Protein AF-A0A1Z9T526-F1 (afdb_monomer_lite)

Sequence (121 aa):
MNKKILTTGWFEKLKDHKIETHIRSVFLQGLLVNKSLYKNKYFKKWQKFFFEWFQKLDKNKISPIDYCLNDLIKYDFDKIVIGINDSNNFKEIMNFNITDKNKMINFNINDTKLTDPRNWK

pLDDT: mean 90.91, std 5.47, range [67.56, 97.5]

Foldseek 3Di:
DDPVCVVVCVQVVCVVVVHAAEDECLCQVVLLQDLVPCVDPLNPVCNVVSVVVVVLCVVLVHHSLLLSVLVVVVDDHNYYDYDDDDPVSVVPNVPHDNDDPVSRDDDDDPDCCRRPCVNRD

Secondary structure (DSSP, 8-state):
---HHHHTSHHHHHHHTT---EEE-TTTTTTTT-TTGGGSGGGGGGHHHHHHHHHHHHHHT--HHHHHHHHHHTS--SEEE---SSHHHHHHHHT--PPPGGG--------HHHH-GGG--

Structure (mmCIF, N/CA/C/O backbone):
data_AF-A0A1Z9T526-F1
#
_entry.id   AF-A0A1Z9T526-F1
#
loop_
_atom_site.group_PDB
_atom_site.id
_atom_site.type_symbol
_atom_site.label_atom_id
_atom_site.label_alt_id
_atom_site.label_comp_id
_atom_site.label_asym_id
_atom_site.label_entity_id
_atom_site.label_seq_id
_atom_site.pdbx_PDB_ins_code
_atom_site.Cartn_x
_atom_site.Cartn_y
_atom_site.Cartn_z
_atom_site.occupancy
_atom_site.B_iso_or_equiv
_atom_site.auth_seq_id
_atom_site.auth_comp_id
_atom_site.auth_asym_id
_atom_site.auth_atom_id
_atom_site.pdbx_PDB_model_num
ATOM 1 N N . MET A 1 1 ? 2.790 0.054 2.506 1.00 67.56 1 MET A N 1
ATOM 2 C CA . MET A 1 1 ? 2.978 -0.993 1.480 1.00 67.56 1 MET A CA 1
ATOM 3 C C . MET A 1 1 ? 4.415 -1.496 1.549 1.00 67.56 1 MET A C 1
ATOM 5 O O . MET A 1 1 ? 5.286 -0.708 1.899 1.00 67.56 1 MET A O 1
ATOM 9 N N . ASN A 1 2 ? 4.677 -2.779 1.283 1.00 74.56 2 ASN A N 1
ATOM 10 C CA . ASN A 1 2 ? 6.046 -3.302 1.288 1.00 74.56 2 ASN A CA 1
ATOM 11 C C . ASN A 1 2 ? 6.798 -2.798 0.045 1.00 74.56 2 ASN A C 1
ATOM 13 O O . ASN A 1 2 ? 6.430 -3.140 -1.073 1.00 74.56 2 ASN A O 1
ATOM 17 N N . LYS A 1 3 ? 7.840 -1.992 0.255 1.00 80.50 3 LYS A N 1
ATOM 18 C CA . LYS A 1 3 ? 8.639 -1.358 -0.806 1.00 80.50 3 LYS A CA 1
ATOM 19 C C . LYS A 1 3 ? 10.078 -1.870 -0.863 1.00 80.50 3 LYS A C 1
ATOM 21 O O . LYS A 1 3 ? 10.931 -1.229 -1.465 1.00 80.50 3 LYS A O 1
ATOM 26 N N . LYS A 1 4 ? 10.366 -3.022 -0.245 1.00 84.56 4 LYS A N 1
ATOM 27 C CA . LYS A 1 4 ? 11.737 -3.548 -0.135 1.00 84.56 4 LYS A CA 1
ATOM 28 C C . LYS A 1 4 ? 12.448 -3.658 -1.486 1.00 84.56 4 LYS A C 1
ATOM 30 O O . LYS A 1 4 ? 13.615 -3.298 -1.573 1.00 84.56 4 LYS A O 1
ATOM 35 N N . ILE A 1 5 ? 11.747 -4.080 -2.542 1.00 89.06 5 ILE A N 1
ATOM 36 C CA . ILE A 1 5 ? 12.339 -4.206 -3.885 1.00 89.06 5 ILE A CA 1
ATOM 37 C C . ILE A 1 5 ? 12.929 -2.880 -4.397 1.00 89.06 5 ILE A C 1
ATOM 39 O O . ILE A 1 5 ? 13.999 -2.887 -5.000 1.00 89.06 5 ILE A O 1
ATOM 43 N N . LEU A 1 6 ? 12.298 -1.752 -4.054 1.00 89.38 6 LEU A N 1
ATOM 44 C CA . LEU A 1 6 ? 12.744 -0.405 -4.414 1.00 89.38 6 LEU A CA 1
ATOM 45 C C . LEU A 1 6 ? 13.959 0.020 -3.582 1.00 89.38 6 LEU A C 1
ATOM 47 O O . LEU A 1 6 ? 14.917 0.564 -4.111 1.00 89.38 6 LEU A O 1
ATOM 51 N N . THR A 1 7 ? 13.961 -0.271 -2.278 1.00 87.69 7 THR A N 1
ATOM 52 C CA . THR A 1 7 ? 15.061 0.134 -1.382 1.00 87.69 7 THR A CA 1
ATOM 53 C C . THR A 1 7 ? 16.315 -0.725 -1.521 1.00 87.69 7 THR A C 1
ATOM 55 O O . THR A 1 7 ? 17.390 -0.308 -1.116 1.00 87.69 7 THR A O 1
ATOM 58 N N . THR A 1 8 ? 16.184 -1.947 -2.040 1.00 91.31 8 THR A N 1
ATOM 59 C CA . THR A 1 8 ? 17.311 -2.889 -2.189 1.00 91.31 8 THR A CA 1
ATOM 60 C C . THR A 1 8 ? 18.123 -2.698 -3.474 1.00 91.31 8 THR A C 1
ATOM 62 O O . THR A 1 8 ? 19.121 -3.387 -3.648 1.00 91.31 8 THR A O 1
ATOM 65 N N . GLY A 1 9 ? 17.686 -1.831 -4.395 1.00 92.38 9 GLY A N 1
ATOM 66 C CA . GLY A 1 9 ? 18.306 -1.660 -5.717 1.00 92.38 9 GLY A CA 1
ATOM 67 C C . GLY A 1 9 ? 17.973 -2.765 -6.730 1.00 92.38 9 GLY A C 1
ATOM 68 O O . GLY A 1 9 ? 18.294 -2.636 -7.908 1.00 92.38 9 GLY A O 1
ATOM 69 N N . TRP A 1 10 ? 17.281 -3.832 -6.314 1.00 94.94 10 TRP A N 1
ATOM 70 C CA . TRP A 1 10 ? 16.841 -4.891 -7.227 1.00 94.94 10 TRP A CA 1
ATOM 71 C C . TRP A 1 10 ? 15.900 -4.384 -8.313 1.00 94.94 10 TRP A C 1
ATOM 73 O O . TRP A 1 10 ? 15.974 -4.875 -9.432 1.00 94.94 10 TRP A O 1
ATOM 83 N N . PHE A 1 11 ? 15.038 -3.416 -7.998 1.00 95.12 11 PHE A N 1
ATOM 84 C CA . PHE A 1 11 ? 14.145 -2.833 -8.994 1.00 95.12 11 PHE A CA 1
ATOM 85 C C . PHE A 1 11 ? 14.918 -2.218 -10.170 1.00 95.12 11 PHE A C 1
ATOM 87 O O . PHE A 1 11 ? 14.692 -2.624 -11.305 1.00 95.12 11 PHE A O 1
ATOM 94 N N . GLU A 1 12 ? 15.893 -1.348 -9.891 1.00 94.94 12 GLU A N 1
ATOM 95 C CA . GLU A 1 12 ? 16.748 -0.736 -10.922 1.00 94.94 12 GLU A CA 1
ATOM 96 C C . GLU A 1 12 ? 17.476 -1.802 -11.743 1.00 94.94 12 GLU A C 1
ATOM 98 O O . GLU A 1 12 ? 17.423 -1.798 -12.967 1.00 94.94 12 GLU A O 1
ATOM 103 N N . LYS A 1 13 ? 18.038 -2.817 -11.075 1.0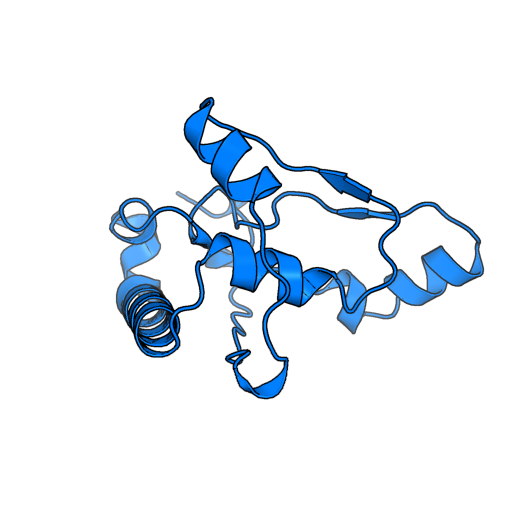0 96.81 13 LYS A N 1
ATOM 104 C CA . LYS A 1 13 ? 18.720 -3.921 -11.759 1.00 96.81 13 LYS A CA 1
ATOM 105 C C . LYS A 1 13 ? 17.805 -4.677 -12.730 1.00 96.81 13 LYS A C 1
ATOM 107 O O . LYS A 1 13 ? 18.269 -5.094 -13.790 1.00 96.81 13 LYS A O 1
ATOM 112 N N . LEU A 1 14 ? 16.533 -4.889 -12.381 1.00 96.44 14 LEU A N 1
ATOM 113 C CA . LEU A 1 14 ? 15.561 -5.524 -13.279 1.00 96.44 14 LEU A CA 1
ATOM 114 C C . LEU A 1 14 ? 15.262 -4.626 -14.487 1.00 96.44 14 LEU A C 1
ATOM 116 O O . LEU A 1 14 ? 15.243 -5.119 -15.616 1.00 96.44 14 LEU A O 1
ATOM 120 N N . LYS A 1 15 ? 15.094 -3.318 -14.265 1.00 95.62 15 LYS A N 1
ATOM 121 C CA . LYS A 1 15 ? 14.848 -2.346 -15.338 1.00 95.62 15 LYS A CA 1
ATOM 122 C C . LYS A 1 15 ? 16.045 -2.214 -16.284 1.00 95.62 15 LYS A C 1
ATOM 124 O O . LYS A 1 15 ? 15.842 -2.240 -17.495 1.00 95.62 15 LYS A O 1
ATOM 129 N N . ASP A 1 16 ? 17.272 -2.216 -15.766 1.00 96.81 16 ASP A N 1
ATOM 130 C CA . ASP A 1 16 ? 18.507 -2.208 -16.568 1.00 96.81 16 ASP A CA 1
ATOM 131 C C . ASP A 1 16 ? 18.601 -3.419 -17.509 1.00 96.81 16 ASP A C 1
ATOM 133 O O . ASP A 1 16 ? 19.093 -3.320 -18.634 1.00 96.81 16 ASP A O 1
ATOM 137 N N . HIS A 1 17 ? 18.075 -4.569 -17.078 1.00 97.50 17 HIS A N 1
ATOM 138 C CA . HIS A 1 17 ? 18.009 -5.790 -17.886 1.00 97.50 17 HIS A CA 1
ATOM 139 C C . HIS A 1 17 ? 16.760 -5.859 -18.777 1.00 97.50 17 HIS A C 1
ATOM 141 O O . HIS A 1 17 ? 16.510 -6.897 -19.389 1.00 97.50 17 HIS A O 1
ATOM 147 N N . LYS A 1 18 ? 15.977 -4.774 -18.864 1.00 96.94 18 LYS A N 1
ATOM 148 C CA . LYS A 1 18 ? 14.719 -4.698 -19.624 1.00 96.94 18 LYS A CA 1
ATOM 149 C C . LYS A 1 18 ? 13.71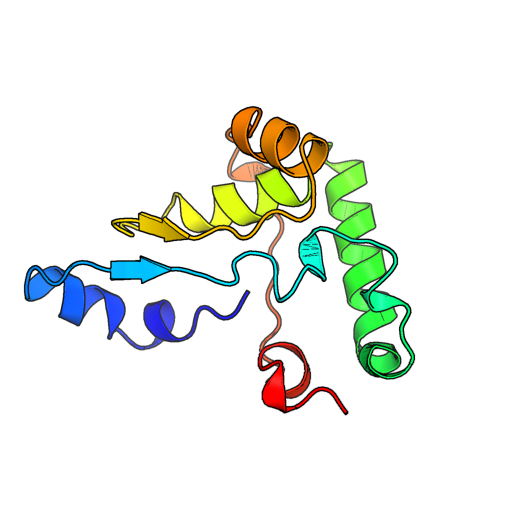5 -5.784 -19.219 1.00 96.94 18 LYS A C 1
ATOM 151 O O . LYS A 1 18 ? 12.963 -6.284 -20.052 1.00 96.94 18 LYS A O 1
ATOM 156 N N . ILE A 1 19 ? 13.722 -6.166 -17.943 1.00 97.50 19 ILE A N 1
ATOM 157 C CA . ILE A 1 19 ? 12.782 -7.141 -17.395 1.00 97.50 19 ILE A CA 1
ATOM 158 C C . ILE A 1 19 ? 11.491 -6.414 -17.023 1.00 97.50 19 ILE A C 1
ATOM 160 O O . ILE A 1 19 ? 11.517 -5.431 -16.283 1.00 97.50 19 ILE A O 1
ATOM 164 N N . GLU A 1 20 ? 10.363 -6.929 -17.511 1.00 97.19 20 GLU A N 1
ATOM 165 C CA . GLU A 1 20 ? 9.036 -6.410 -17.187 1.00 97.19 20 GLU A CA 1
ATOM 166 C C . GLU A 1 20 ? 8.699 -6.652 -15.705 1.00 97.19 20 GLU A C 1
ATOM 168 O O . GLU A 1 20 ? 8.833 -7.756 -15.172 1.00 97.19 20 GLU A O 1
ATOM 173 N N . THR A 1 21 ? 8.245 -5.603 -15.026 1.00 95.06 21 THR A N 1
ATOM 174 C CA . THR A 1 21 ? 7.962 -5.585 -13.593 1.00 95.06 21 THR A CA 1
ATOM 175 C C . THR A 1 21 ? 6.480 -5.371 -13.325 1.00 95.06 21 THR A C 1
ATOM 177 O O . THR A 1 21 ? 5.883 -4.346 -13.655 1.00 95.06 21 THR A O 1
ATOM 180 N N . HIS A 1 22 ? 5.862 -6.364 -12.689 1.00 94.56 22 HIS A N 1
ATOM 181 C CA . HIS A 1 22 ? 4.462 -6.302 -12.278 1.00 94.56 22 HIS A CA 1
ATOM 182 C C . HIS A 1 22 ? 4.378 -6.222 -10.763 1.00 94.56 22 HIS A C 1
ATOM 184 O O . HIS A 1 22 ? 4.996 -7.018 -10.050 1.00 94.56 22 HIS A O 1
ATOM 1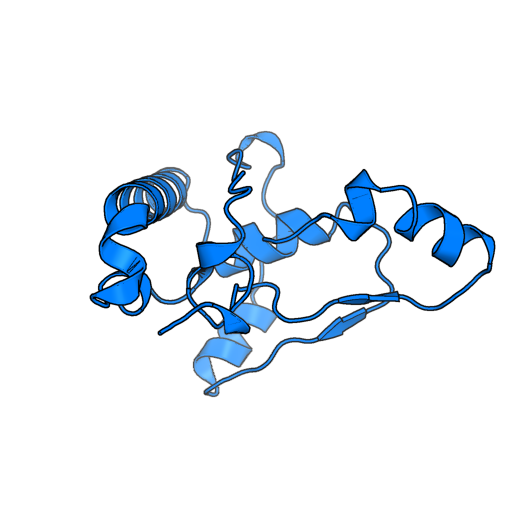90 N N . ILE A 1 23 ? 3.561 -5.304 -10.259 1.00 92.88 23 ILE A N 1
ATOM 191 C CA . ILE A 1 23 ? 3.273 -5.206 -8.829 1.00 92.88 23 ILE A CA 1
ATOM 192 C C . ILE A 1 23 ? 1.851 -5.645 -8.516 1.00 92.88 23 ILE A C 1
ATOM 194 O O . ILE A 1 23 ? 0.926 -5.478 -9.303 1.00 92.88 23 ILE A O 1
ATOM 198 N N . ARG A 1 24 ? 1.678 -6.209 -7.322 1.00 91.19 24 ARG A N 1
ATOM 199 C CA . ARG A 1 24 ? 0.400 -6.721 -6.818 1.00 91.19 24 ARG A CA 1
ATOM 200 C C . ARG A 1 24 ? 0.257 -6.433 -5.331 1.00 91.19 24 ARG A C 1
ATOM 202 O O . ARG A 1 24 ? 1.213 -6.026 -4.673 1.00 91.19 24 ARG A O 1
ATOM 209 N N . SER A 1 25 ? -0.926 -6.710 -4.784 1.00 88.81 25 SER A N 1
ATOM 210 C CA . SER A 1 25 ? -1.221 -6.548 -3.350 1.00 88.81 25 SER A CA 1
ATOM 211 C C . SER A 1 25 ? -1.021 -5.111 -2.844 1.00 88.81 25 SER A C 1
ATOM 213 O O . SER A 1 25 ? -0.656 -4.896 -1.686 1.00 88.81 25 SER A O 1
ATOM 215 N N . VAL A 1 26 ? -1.293 -4.126 -3.704 1.00 91.81 26 VAL A N 1
ATOM 216 C CA . VAL A 1 26 ? -1.055 -2.694 -3.449 1.00 91.81 26 VAL A CA 1
ATOM 217 C C . VAL A 1 26 ? -1.843 -2.151 -2.250 1.00 91.81 26 VAL A C 1
ATOM 219 O O . VAL A 1 26 ? -1.385 -1.247 -1.558 1.00 91.81 26 VAL A O 1
ATOM 222 N N . PHE A 1 27 ? -2.973 -2.784 -1.922 1.00 93.06 27 PHE A N 1
ATOM 223 C CA . PHE A 1 27 ? -3.832 -2.418 -0.792 1.00 93.06 27 PHE A CA 1
ATOM 224 C C . PHE A 1 27 ? -3.581 -3.222 0.495 1.00 93.06 27 PHE A C 1
ATOM 226 O O . PHE A 1 27 ? -4.388 -3.151 1.421 1.00 93.06 27 PHE A O 1
ATOM 233 N N . LEU A 1 28 ? -2.498 -4.010 0.567 1.00 91.81 28 LEU A N 1
ATOM 234 C CA . LEU A 1 28 ? -2.153 -4.861 1.717 1.00 91.81 28 LEU A CA 1
ATOM 235 C C . LEU A 1 28 ? -3.316 -5.785 2.140 1.00 91.81 28 LEU A C 1
ATOM 237 O O . LEU A 1 28 ? -3.851 -5.668 3.238 1.00 91.81 28 LEU A O 1
ATOM 241 N N . GLN A 1 29 ? -3.736 -6.682 1.239 1.00 90.31 29 GLN A N 1
ATOM 242 C CA . GLN A 1 29 ? -4.891 -7.581 1.445 1.00 90.31 29 GLN A CA 1
ATOM 243 C C . GLN A 1 29 ? -6.182 -6.834 1.834 1.00 90.31 29 GLN A C 1
ATOM 245 O O . GLN A 1 29 ? -6.987 -7.313 2.626 1.00 90.31 29 GLN A O 1
ATOM 250 N N . GLY A 1 30 ? -6.352 -5.615 1.322 1.00 92.69 30 GLY A N 1
ATOM 251 C CA . GLY A 1 30 ? -7.513 -4.778 1.603 1.00 92.69 30 GLY A CA 1
ATOM 252 C C . GLY A 1 30 ? -7.406 -3.923 2.868 1.00 92.69 30 GLY A C 1
ATOM 253 O O . GLY A 1 30 ? -8.244 -3.043 3.045 1.00 92.69 30 GLY A O 1
ATOM 254 N N . LEU A 1 31 ? -6.387 -4.095 3.724 1.00 93.50 31 LEU A N 1
ATOM 255 C CA . LEU A 1 31 ? -6.245 -3.309 4.964 1.00 93.50 31 LEU A CA 1
ATOM 256 C C . LEU A 1 31 ? -6.223 -1.798 4.729 1.00 93.50 31 LEU A C 1
ATOM 258 O O . LEU A 1 31 ? -6.690 -1.040 5.575 1.00 93.50 31 LEU A O 1
ATOM 262 N N . LEU A 1 32 ? -5.670 -1.365 3.595 1.00 94.06 32 LEU A N 1
ATOM 263 C CA . LEU A 1 32 ? -5.555 0.054 3.265 1.00 94.06 32 LEU A CA 1
ATOM 264 C C . LEU A 1 32 ? -6.833 0.640 2.673 1.00 94.06 32 LEU A C 1
ATOM 266 O O . LEU A 1 32 ? -6.957 1.852 2.635 1.00 94.06 32 LEU A O 1
ATOM 270 N N . VAL A 1 33 ? -7.788 -0.179 2.239 1.00 93.94 33 VAL A N 1
ATOM 271 C CA . VAL A 1 33 ? -9.023 0.291 1.583 1.00 93.94 33 VAL A CA 1
ATOM 272 C C . VAL A 1 33 ? -10.286 -0.098 2.346 1.00 93.94 33 VAL A C 1
ATOM 274 O O . VAL A 1 33 ? -11.364 0.395 2.042 1.00 93.94 33 VAL A O 1
ATOM 277 N N . ASN A 1 34 ? -10.165 -0.925 3.387 1.00 92.69 34 ASN A N 1
ATOM 278 C CA . ASN A 1 34 ? -11.288 -1.376 4.193 1.00 92.69 34 ASN A CA 1
ATOM 279 C C . ASN A 1 34 ? -11.068 -1.075 5.686 1.00 92.69 34 ASN A C 1
ATOM 281 O O . ASN A 1 34 ? -10.324 -1.767 6.388 1.00 92.69 34 ASN A O 1
ATOM 285 N N . LYS A 1 35 ? -11.790 -0.063 6.192 1.00 93.31 35 LYS A N 1
ATOM 286 C CA . LYS A 1 35 ? -11.737 0.389 7.596 1.00 93.31 35 LYS A CA 1
ATOM 287 C C . LYS A 1 35 ? -12.230 -0.665 8.608 1.00 93.31 35 LYS A C 1
ATOM 289 O O . LYS A 1 35 ? -12.048 -0.472 9.809 1.00 93.31 35 LYS A O 1
ATOM 294 N N . SER A 1 36 ? -12.866 -1.761 8.184 1.00 92.94 36 SER A N 1
ATOM 295 C CA . SER A 1 36 ? -13.273 -2.830 9.108 1.00 92.94 36 SER A CA 1
ATOM 296 C C . SER A 1 36 ? -12.150 -3.834 9.376 1.00 92.94 36 SER A C 1
ATOM 298 O O . SER A 1 36 ? -12.035 -4.321 10.499 1.00 92.94 36 SER A O 1
ATOM 300 N N . LEU A 1 37 ? -11.265 -4.089 8.403 1.00 92.88 37 LEU A N 1
ATOM 301 C CA . LEU A 1 37 ? -10.274 -5.166 8.508 1.00 92.88 37 LEU A CA 1
ATOM 302 C C . LEU A 1 37 ? -9.249 -4.924 9.615 1.00 92.88 37 LEU A C 1
ATOM 304 O O . LEU A 1 37 ? -8.925 -5.846 10.363 1.00 92.88 37 LEU A O 1
ATOM 308 N N . TYR A 1 38 ? -8.775 -3.685 9.774 1.00 93.69 38 TYR A N 1
ATOM 309 C CA . TYR A 1 38 ? -7.777 -3.369 10.802 1.00 93.69 38 TYR A CA 1
ATOM 310 C C . TYR A 1 38 ? -8.336 -3.475 12.234 1.00 93.69 38 TYR A C 1
ATOM 312 O O . TYR A 1 38 ? -7.570 -3.479 13.197 1.00 93.69 38 TYR A O 1
ATOM 320 N N . LYS A 1 39 ? -9.661 -3.586 12.402 1.00 93.38 39 LYS A N 1
ATOM 321 C CA . LYS A 1 39 ? -10.305 -3.774 13.711 1.00 93.38 39 LYS A CA 1
ATOM 322 C C . LYS A 1 39 ? -10.232 -5.221 14.206 1.00 93.38 39 LYS A C 1
ATOM 324 O O . LYS A 1 39 ? -10.475 -5.459 15.387 1.00 93.38 39 LYS A O 1
ATOM 329 N N . ASN A 1 40 ? -9.851 -6.173 13.350 1.00 93.69 40 ASN A N 1
ATOM 330 C CA . ASN A 1 40 ? -9.659 -7.562 13.761 1.00 93.69 40 ASN A CA 1
ATOM 331 C C . ASN A 1 40 ? -8.609 -7.683 14.875 1.00 93.69 40 ASN A C 1
ATOM 333 O O . ASN A 1 40 ? -7.638 -6.921 14.932 1.00 93.69 40 ASN A O 1
ATOM 337 N N . LYS A 1 41 ? -8.787 -8.687 15.745 1.00 93.62 41 LYS A N 1
ATOM 338 C CA . LYS A 1 41 ? -7.951 -8.916 16.938 1.00 93.62 41 LYS A CA 1
ATOM 339 C C . LYS A 1 41 ? -6.460 -9.005 16.606 1.00 93.62 41 LYS A C 1
ATOM 341 O O . LYS A 1 41 ? -5.650 -8.450 17.345 1.00 93.62 41 LYS A O 1
ATOM 346 N N . TYR A 1 42 ? -6.113 -9.638 15.484 1.00 94.25 42 TYR A N 1
ATOM 347 C CA . TYR A 1 42 ? -4.729 -9.744 15.021 1.00 94.25 42 TYR A CA 1
ATOM 348 C C . TYR A 1 42 ? -4.057 -8.372 14.861 1.00 94.25 42 TYR A C 1
ATOM 350 O O . TYR A 1 42 ? -2.921 -8.166 15.287 1.00 94.25 42 TYR A O 1
ATOM 358 N N . PHE A 1 43 ? -4.781 -7.389 14.319 1.00 95.19 43 PHE A N 1
ATOM 359 C CA . PHE A 1 43 ? -4.224 -6.073 14.019 1.00 95.19 43 PHE A CA 1
ATOM 360 C C . PHE A 1 43 ? -4.228 -5.108 15.204 1.00 95.19 43 PHE A C 1
ATOM 362 O O . PHE A 1 43 ? -3.838 -3.953 15.034 1.00 95.19 43 PHE A O 1
ATOM 369 N N . LYS A 1 44 ? -4.607 -5.552 16.412 1.00 94.88 44 LYS A N 1
ATOM 370 C CA . LYS A 1 44 ? -4.703 -4.702 17.613 1.00 94.88 44 LYS A CA 1
ATOM 371 C C . LYS A 1 44 ? -3.450 -3.853 17.848 1.00 94.88 44 LYS A C 1
ATOM 373 O O . LYS A 1 44 ? -3.567 -2.680 18.190 1.00 94.88 44 LYS A O 1
ATOM 378 N N . LYS A 1 45 ? -2.259 -4.406 17.583 1.00 95.00 45 LYS A N 1
ATOM 379 C CA . LYS A 1 45 ? -0.976 -3.687 17.682 1.00 95.00 45 LYS A CA 1
ATOM 380 C C . LYS A 1 45 ? -0.901 -2.445 16.777 1.00 95.00 45 LYS A C 1
ATOM 382 O O . LYS A 1 45 ? -0.312 -1.446 17.174 1.00 95.00 45 LYS A O 1
ATOM 387 N N . TRP A 1 46 ? -1.484 -2.495 15.580 1.00 95.38 46 TRP A N 1
ATOM 388 C CA . TRP A 1 46 ? -1.412 -1.426 14.572 1.00 95.38 46 TRP A CA 1
ATOM 389 C C . TRP A 1 46 ? -2.718 -0.631 14.438 1.00 95.38 46 TRP A C 1
ATOM 391 O O . TRP A 1 46 ? -2.799 0.266 13.604 1.00 95.38 46 TRP A O 1
ATOM 401 N N . GLN A 1 47 ? -3.736 -0.915 15.259 1.00 95.00 47 GLN A N 1
ATOM 402 C CA . GLN A 1 47 ? -5.044 -0.255 15.178 1.00 95.00 47 GLN A CA 1
ATOM 403 C C . GLN A 1 47 ? -4.952 1.267 15.276 1.00 95.00 47 GLN A C 1
ATOM 405 O O . GLN A 1 47 ? -5.539 1.961 14.449 1.00 95.00 47 GLN A O 1
ATOM 410 N N . LYS A 1 48 ? -4.189 1.781 16.252 1.00 94.31 48 LYS A N 1
ATOM 411 C CA . LYS A 1 48 ? -3.979 3.225 16.424 1.00 94.31 48 LYS A CA 1
ATOM 412 C C . LYS A 1 48 ? -3.372 3.850 15.168 1.00 94.31 48 LYS A C 1
ATOM 414 O O . LYS A 1 48 ? -3.877 4.853 14.683 1.00 94.31 48 LYS A O 1
ATOM 419 N N . PHE A 1 49 ? -2.355 3.204 14.604 1.00 94.06 49 PHE A N 1
ATOM 420 C CA . PHE A 1 49 ? -1.709 3.671 13.384 1.00 94.06 49 PHE A CA 1
ATOM 421 C C . PHE A 1 49 ? -2.687 3.727 12.200 1.00 94.06 49 PHE A C 1
ATOM 423 O O . PHE A 1 49 ? -2.752 4.739 11.509 1.00 94.06 49 PHE A O 1
ATOM 430 N N . PHE A 1 50 ? -3.460 2.662 11.956 1.00 94.88 50 PHE A N 1
ATOM 431 C CA . PHE A 1 50 ? -4.412 2.649 10.840 1.00 94.88 50 PHE A CA 1
ATOM 432 C C . PHE A 1 50 ? -5.510 3.690 11.030 1.00 94.88 50 PHE A C 1
ATOM 434 O O . PHE A 1 50 ? -5.866 4.378 10.077 1.00 94.88 50 PHE A O 1
ATOM 441 N N . PHE A 1 51 ? -6.008 3.841 12.256 1.00 95.19 51 PHE A N 1
ATOM 442 C CA . PHE A 1 51 ? -6.981 4.869 12.595 1.00 95.19 51 PHE A CA 1
ATOM 443 C C . PHE A 1 51 ? -6.452 6.276 12.285 1.00 95.19 51 PHE A C 1
ATOM 445 O O . PHE A 1 51 ? -7.099 7.020 11.552 1.00 95.19 51 PHE A O 1
ATOM 452 N N . GLU A 1 52 ? -5.256 6.615 12.772 1.00 94.19 52 GLU A N 1
ATOM 453 C CA . GLU A 1 52 ? -4.615 7.909 12.511 1.00 94.19 52 GLU A CA 1
ATOM 454 C C . GLU A 1 52 ? -4.355 8.128 11.017 1.00 94.19 52 GLU A C 1
ATOM 456 O O . GLU A 1 52 ? -4.568 9.225 10.498 1.00 94.19 52 GLU A O 1
ATOM 461 N N . TRP A 1 53 ? -3.937 7.082 10.301 1.00 94.44 53 TRP A N 1
ATOM 462 C CA . TRP A 1 53 ? -3.710 7.156 8.864 1.00 94.44 53 TRP A CA 1
ATOM 463 C C . TRP A 1 53 ? -5.000 7.440 8.089 1.00 94.44 53 TRP A C 1
ATOM 465 O O . TRP A 1 53 ? -5.031 8.389 7.304 1.00 94.44 53 TRP A O 1
ATOM 475 N N . PHE A 1 54 ? -6.078 6.691 8.349 1.00 95.38 54 PHE A N 1
ATOM 476 C CA . PHE A 1 54 ? -7.379 6.936 7.722 1.00 95.38 54 PHE A CA 1
ATOM 477 C C . PHE A 1 54 ? -7.920 8.328 8.063 1.00 95.38 54 PHE A C 1
ATOM 479 O O . PHE A 1 54 ? -8.378 9.029 7.166 1.00 95.38 54 PHE A O 1
ATOM 486 N N . GLN A 1 55 ? -7.807 8.774 9.318 1.00 94.75 55 GLN A N 1
ATOM 487 C CA . GLN A 1 55 ? -8.212 10.131 9.698 1.00 94.75 55 GLN A CA 1
ATOM 488 C C . GLN A 1 55 ? -7.427 11.205 8.943 1.00 94.75 55 GLN A C 1
ATOM 490 O O . GLN A 1 55 ? -7.987 12.223 8.534 1.00 94.75 55 GLN A O 1
ATOM 495 N N . LYS A 1 56 ? -6.121 11.000 8.748 1.00 93.69 56 LYS A N 1
ATOM 496 C CA . LYS A 1 56 ? -5.285 11.965 8.036 1.00 93.69 56 LYS A CA 1
ATOM 497 C C . LYS A 1 56 ? -5.613 11.994 6.543 1.00 93.69 56 LYS A C 1
ATOM 499 O O . LYS A 1 56 ? -5.602 13.078 5.965 1.00 93.69 56 LYS A O 1
ATOM 504 N N . LEU A 1 57 ? -5.948 10.857 5.935 1.00 93.94 57 LEU A N 1
ATOM 505 C CA . LEU A 1 57 ? -6.474 10.812 4.568 1.00 93.94 57 LEU A CA 1
ATOM 506 C C . LEU A 1 57 ? -7.796 11.571 4.441 1.00 93.94 57 LEU A C 1
ATOM 508 O O . LEU A 1 57 ? -7.902 12.464 3.599 1.00 93.94 57 LEU A O 1
ATOM 512 N N . ASP A 1 58 ? -8.748 11.288 5.335 1.00 93.62 58 ASP A N 1
ATOM 513 C CA . ASP A 1 58 ? -10.060 11.940 5.358 1.00 93.62 58 ASP A CA 1
ATOM 514 C C . ASP A 1 58 ? -9.896 13.472 5.494 1.00 93.62 58 ASP A C 1
ATOM 516 O O . ASP A 1 58 ? -10.472 14.237 4.719 1.00 93.62 58 ASP A O 1
ATOM 520 N N . LYS A 1 59 ? -9.017 13.940 6.399 1.00 93.56 59 LYS A N 1
ATOM 521 C CA . LYS A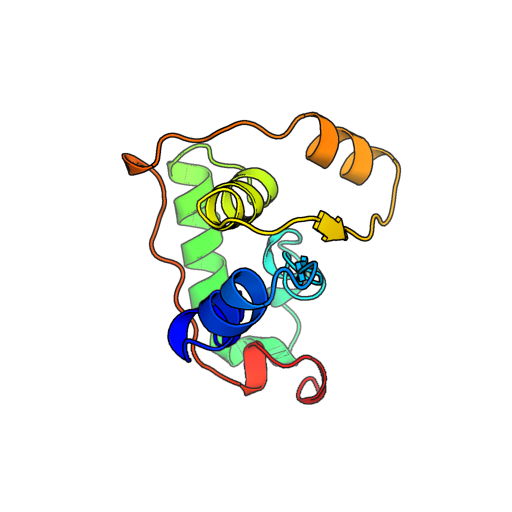 1 59 ? -8.704 15.373 6.586 1.00 93.56 59 LYS A CA 1
ATOM 522 C C . LYS A 1 59 ? -8.146 16.039 5.322 1.00 93.56 59 LYS A C 1
ATOM 524 O O . LYS A 1 59 ? -8.409 17.216 5.087 1.00 93.56 59 LYS A O 1
ATOM 529 N N . ASN A 1 60 ? -7.373 15.308 4.519 1.00 91.31 60 ASN A N 1
ATOM 530 C CA . ASN A 1 60 ? -6.779 15.814 3.278 1.00 91.31 60 ASN A CA 1
ATOM 531 C C . ASN A 1 60 ? -7.663 15.586 2.042 1.00 91.31 60 ASN A C 1
ATOM 533 O O . ASN A 1 60 ? -7.263 15.978 0.945 1.00 91.31 60 ASN A O 1
ATOM 537 N N . LYS A 1 61 ? -8.858 14.997 2.213 1.00 92.19 61 LYS A N 1
ATOM 538 C CA . LYS A 1 61 ? -9.777 14.618 1.128 1.00 92.19 61 LYS A CA 1
ATOM 539 C C . LYS A 1 61 ? -9.116 13.700 0.092 1.00 92.19 61 LYS A C 1
ATOM 541 O O . LYS A 1 61 ? -9.311 13.876 -1.106 1.00 92.19 61 LYS A O 1
ATOM 546 N N . ILE A 1 62 ? -8.307 12.750 0.558 1.00 93.06 62 ILE A N 1
ATOM 547 C CA . ILE A 1 62 ? -7.651 11.751 -0.293 1.00 93.06 62 ILE A CA 1
ATOM 548 C C . ILE A 1 62 ? -8.329 10.411 -0.043 1.00 93.06 62 ILE A C 1
ATOM 550 O O . ILE A 1 62 ? -8.381 9.963 1.104 1.00 93.06 62 ILE A O 1
ATOM 554 N N . SER A 1 63 ? -8.827 9.752 -1.091 1.00 93.69 63 SER A N 1
ATOM 555 C CA . SER A 1 63 ? -9.345 8.396 -0.921 1.00 93.69 63 SER A CA 1
ATOM 556 C C . SER A 1 63 ? -8.190 7.412 -0.672 1.00 93.69 63 SER A C 1
ATOM 558 O O . SER A 1 63 ? -7.076 7.611 -1.165 1.00 93.69 63 SER A O 1
ATOM 560 N N . PRO A 1 64 ? -8.402 6.319 0.076 1.00 93.94 64 PRO A N 1
ATOM 561 C CA . PRO A 1 64 ? -7.329 5.359 0.311 1.00 93.94 64 PRO A CA 1
ATOM 562 C C . PRO A 1 64 ? -6.825 4.672 -0.970 1.00 93.94 64 PRO A C 1
ATOM 564 O O . PRO A 1 64 ? -5.636 4.359 -1.064 1.00 93.94 64 PRO A O 1
ATOM 567 N N . ILE A 1 65 ? -7.702 4.486 -1.964 1.00 94.31 65 ILE A N 1
ATOM 568 C CA . ILE A 1 65 ? -7.339 4.002 -3.305 1.00 94.31 65 ILE A CA 1
ATOM 569 C C . ILE A 1 65 ? -6.426 5.020 -3.988 1.00 94.31 65 ILE A C 1
ATOM 571 O O . ILE A 1 65 ? -5.330 4.649 -4.419 1.00 94.31 65 ILE A O 1
ATOM 575 N N . ASP A 1 66 ? -6.820 6.299 -3.994 1.00 93.81 66 ASP A N 1
ATOM 576 C CA . ASP A 1 66 ? -6.015 7.372 -4.581 1.00 93.81 66 ASP A CA 1
ATOM 577 C C . ASP A 1 66 ? -4.641 7.445 -3.937 1.00 93.81 66 ASP A C 1
ATOM 579 O O . ASP A 1 66 ? -3.627 7.518 -4.626 1.00 93.81 66 ASP A O 1
ATOM 583 N N . TYR A 1 67 ? -4.579 7.364 -2.612 1.00 93.44 67 TYR A N 1
ATOM 584 C CA . TYR A 1 67 ? -3.310 7.374 -1.907 1.00 93.44 67 TYR A CA 1
ATOM 585 C C . TYR A 1 67 ? -2.393 6.228 -2.360 1.00 93.44 67 TYR A C 1
ATOM 587 O O . TYR A 1 67 ? -1.230 6.464 -2.693 1.00 93.44 67 TYR A O 1
ATOM 595 N N . CYS A 1 68 ? -2.902 4.991 -2.376 1.00 92.44 68 CYS A N 1
ATOM 596 C CA . CYS A 1 68 ? -2.094 3.812 -2.690 1.00 92.44 68 CYS A CA 1
ATOM 597 C C . CYS A 1 68 ? -1.589 3.824 -4.137 1.00 92.44 68 CYS A C 1
ATOM 599 O O . CYS A 1 68 ? -0.437 3.470 -4.379 1.00 92.44 68 CYS A O 1
ATOM 601 N N . LEU A 1 69 ? -2.426 4.240 -5.090 1.00 92.62 69 LEU A N 1
ATOM 602 C CA . LEU A 1 69 ? -2.051 4.289 -6.503 1.00 92.62 69 LEU A CA 1
ATOM 603 C C . LEU A 1 69 ? -1.126 5.477 -6.809 1.00 92.62 69 LEU A C 1
ATOM 605 O O . LEU A 1 69 ? -0.115 5.291 -7.483 1.00 92.62 69 LEU A O 1
ATOM 609 N N . ASN A 1 70 ? -1.365 6.665 -6.238 1.00 92.31 70 ASN A N 1
ATOM 610 C CA . ASN A 1 70 ? -0.436 7.798 -6.375 1.00 92.31 70 ASN A CA 1
ATOM 611 C C . ASN A 1 70 ? 0.950 7.488 -5.793 1.00 92.31 70 ASN A C 1
ATOM 613 O O . ASN A 1 70 ? 1.967 7.903 -6.348 1.00 92.31 70 ASN A O 1
ATOM 617 N N . ASP A 1 71 ? 1.015 6.724 -4.699 1.00 89.75 71 ASP A N 1
ATOM 618 C CA . ASP A 1 71 ? 2.287 6.295 -4.112 1.00 89.75 71 ASP A CA 1
ATOM 619 C C . ASP A 1 71 ? 3.102 5.377 -5.035 1.00 89.75 71 ASP A C 1
ATOM 621 O O . ASP A 1 71 ? 4.320 5.278 -4.871 1.00 89.75 71 ASP A O 1
ATOM 625 N N . LEU A 1 72 ? 2.443 4.729 -5.999 1.00 89.44 72 LEU A N 1
ATOM 626 C CA . LEU A 1 72 ? 3.031 3.794 -6.955 1.00 89.44 72 LEU A CA 1
ATOM 627 C C . LEU A 1 72 ? 3.392 4.427 -8.292 1.00 89.44 72 LEU A C 1
ATOM 629 O O . LEU A 1 72 ? 4.431 4.083 -8.841 1.00 89.44 72 LEU A O 1
ATOM 633 N N . ILE A 1 73 ? 2.581 5.370 -8.777 1.00 87.25 73 ILE A N 1
ATOM 634 C CA . ILE A 1 73 ? 2.758 6.038 -10.081 1.00 87.25 73 ILE A CA 1
ATOM 635 C C . ILE A 1 73 ? 4.119 6.736 -10.212 1.00 87.25 73 ILE A C 1
ATOM 637 O O . ILE A 1 73 ? 4.610 6.955 -11.313 1.00 87.25 73 ILE A O 1
ATOM 641 N N . LYS A 1 74 ? 4.765 7.079 -9.095 1.00 85.12 74 LYS A N 1
ATOM 642 C CA . LYS A 1 74 ? 6.107 7.679 -9.099 1.00 85.12 74 LYS A CA 1
ATOM 643 C C . LYS A 1 74 ? 7.238 6.714 -9.480 1.00 85.12 74 LYS A C 1
ATOM 645 O O . LYS A 1 74 ? 8.376 7.161 -9.575 1.00 85.12 74 LYS A O 1
ATOM 650 N N . TYR A 1 75 ? 6.949 5.424 -9.623 1.00 89.75 75 TYR A N 1
ATOM 651 C CA . TYR A 1 75 ? 7.911 4.388 -9.986 1.00 89.75 75 TYR A CA 1
ATOM 652 C C . TYR A 1 75 ? 7.564 3.802 -11.357 1.00 89.75 75 TYR A C 1
ATOM 654 O O . TYR A 1 75 ? 6.390 3.687 -11.704 1.00 89.75 75 TYR A O 1
ATOM 662 N N . ASP A 1 76 ? 8.585 3.379 -12.101 1.00 92.62 76 ASP A N 1
ATOM 663 C CA . ASP A 1 76 ? 8.454 2.868 -13.473 1.00 92.62 76 ASP A CA 1
ATOM 664 C C . ASP A 1 76 ? 8.053 1.378 -13.531 1.00 92.62 76 ASP A C 1
ATOM 666 O O . ASP A 1 76 ? 8.741 0.532 -14.110 1.00 92.62 76 ASP A O 1
ATOM 670 N N . PHE A 1 77 ? 6.962 1.030 -12.846 1.00 94.19 77 PHE A N 1
ATOM 671 C CA . PHE A 1 77 ? 6.382 -0.310 -12.922 1.00 94.19 77 PHE A CA 1
ATOM 672 C C . PHE A 1 77 ? 5.602 -0.485 -14.224 1.00 94.19 77 PHE A C 1
ATOM 674 O O . PHE A 1 77 ? 4.796 0.367 -14.589 1.00 94.19 77 PHE A O 1
ATOM 681 N N . ASP A 1 78 ? 5.767 -1.632 -14.879 1.00 95.75 78 ASP A N 1
ATOM 682 C CA . ASP A 1 78 ? 5.154 -1.886 -16.185 1.00 95.75 78 ASP A CA 1
ATOM 683 C C . ASP A 1 78 ? 3.657 -2.211 -16.066 1.00 95.75 78 ASP A C 1
ATOM 685 O O . ASP A 1 78 ? 2.857 -1.822 -16.923 1.00 95.75 78 ASP A O 1
ATOM 689 N N . LYS A 1 79 ? 3.252 -2.905 -14.988 1.00 94.75 79 LYS A N 1
ATOM 690 C CA . LYS A 1 79 ? 1.843 -3.222 -14.690 1.00 94.75 79 LYS A CA 1
ATOM 691 C C . LYS A 1 79 ? 1.532 -3.202 -13.196 1.00 94.75 79 LYS A C 1
ATOM 693 O O . LYS A 1 79 ? 2.345 -3.590 -12.355 1.00 94.75 79 LYS A O 1
ATOM 698 N N . ILE A 1 80 ? 0.285 -2.848 -12.881 1.00 93.19 80 ILE A N 1
ATOM 699 C CA . ILE A 1 80 ? -0.310 -2.980 -11.548 1.00 93.19 80 ILE A CA 1
ATOM 700 C C . ILE A 1 80 ? -1.466 -3.977 -11.626 1.00 93.19 80 ILE A C 1
ATOM 702 O O . ILE A 1 80 ? -2.431 -3.763 -12.355 1.00 93.19 80 ILE A O 1
ATOM 706 N N . VAL A 1 81 ? -1.380 -5.057 -10.854 1.00 93.56 81 VAL A N 1
ATOM 707 C CA . VAL A 1 81 ? -2.424 -6.080 -10.744 1.00 93.56 81 VAL A CA 1
ATOM 708 C C . VAL A 1 81 ? -3.273 -5.804 -9.507 1.00 93.56 81 VAL A C 1
ATOM 710 O O . VAL A 1 81 ? -2.772 -5.811 -8.376 1.00 93.56 81 VAL A O 1
ATOM 713 N N . ILE A 1 82 ? -4.572 -5.588 -9.720 1.00 93.31 82 ILE A N 1
ATOM 714 C CA . ILE A 1 82 ? -5.537 -5.258 -8.670 1.00 93.31 82 ILE A CA 1
ATOM 715 C C . ILE A 1 82 ? -6.650 -6.306 -8.651 1.00 93.31 82 ILE A C 1
ATOM 717 O O . ILE A 1 82 ? -7.305 -6.545 -9.660 1.00 93.31 82 ILE A O 1
ATOM 721 N N . GLY A 1 83 ? -6.860 -6.927 -7.490 1.00 91.38 83 GLY A N 1
ATOM 722 C CA . GLY A 1 83 ? -8.033 -7.763 -7.239 1.00 91.38 83 GLY A CA 1
ATOM 723 C C . GLY A 1 83 ? -9.221 -6.900 -6.819 1.00 91.38 83 GLY A C 1
ATOM 724 O O . GLY A 1 83 ? -9.055 -5.990 -6.005 1.00 91.38 83 GLY A O 1
ATOM 725 N N . ILE A 1 84 ? -10.401 -7.196 -7.359 1.00 91.56 84 ILE A N 1
ATOM 726 C CA . ILE A 1 84 ? -11.664 -6.519 -7.044 1.00 91.56 84 ILE A CA 1
ATOM 727 C C . ILE A 1 84 ? -12.635 -7.507 -6.395 1.00 91.56 84 ILE A C 1
ATOM 729 O O . ILE A 1 84 ? -12.660 -8.676 -6.773 1.00 91.56 84 ILE A O 1
ATOM 733 N N . ASN A 1 85 ? -13.424 -7.037 -5.427 1.00 89.88 85 ASN A N 1
ATOM 734 C CA . ASN A 1 85 ? -14.453 -7.863 -4.786 1.00 89.88 85 ASN A CA 1
ATOM 735 C C . ASN A 1 85 ? -15.822 -7.693 -5.453 1.00 89.88 85 ASN A C 1
ATOM 737 O O . ASN A 1 85 ? -16.598 -8.640 -5.514 1.00 89.88 85 ASN A O 1
ATOM 741 N N . ASP A 1 86 ? -16.118 -6.488 -5.947 1.00 92.00 86 ASP A N 1
ATOM 742 C CA . ASP A 1 86 ? -17.403 -6.144 -6.547 1.00 92.00 86 ASP A CA 1
ATOM 743 C C . ASP A 1 86 ? -17.276 -5.017 -7.591 1.00 92.00 86 ASP A C 1
ATOM 745 O O . ASP A 1 86 ? -16.215 -4.409 -7.786 1.00 92.00 86 ASP A O 1
ATOM 749 N N . SER A 1 87 ? -18.387 -4.730 -8.277 1.00 94.50 87 SER A N 1
ATOM 750 C CA . SER A 1 87 ? -18.459 -3.691 -9.307 1.00 94.50 87 SER A CA 1
ATOM 751 C C . SER A 1 87 ? -18.244 -2.273 -8.774 1.00 94.50 87 SER A C 1
ATOM 753 O O . SER A 1 87 ? -17.889 -1.386 -9.549 1.00 94.50 87 SER A O 1
ATOM 755 N N . ASN A 1 88 ? -18.488 -2.026 -7.484 1.00 91.62 88 ASN A N 1
ATOM 756 C CA . ASN A 1 88 ? -18.288 -0.707 -6.891 1.00 91.62 88 ASN A CA 1
ATOM 757 C C . ASN A 1 88 ? -16.798 -0.445 -6.685 1.00 91.62 88 ASN A C 1
ATOM 759 O O . ASN A 1 88 ? -16.320 0.595 -7.126 1.00 91.62 88 ASN A O 1
ATOM 763 N N . ASN A 1 89 ? -16.044 -1.412 -6.152 1.00 90.19 89 ASN A N 1
ATOM 764 C CA . ASN A 1 89 ? -14.585 -1.300 -6.069 1.00 90.19 89 ASN A CA 1
ATOM 765 C C . ASN A 1 89 ? -13.959 -1.085 -7.450 1.00 90.19 89 ASN A C 1
ATOM 767 O O . ASN A 1 89 ? -13.056 -0.265 -7.597 1.00 90.19 89 ASN A O 1
ATOM 771 N N . PHE A 1 90 ? -14.458 -1.781 -8.477 1.00 94.00 90 PHE A N 1
ATOM 772 C CA . PHE A 1 90 ? -13.994 -1.564 -9.846 1.00 94.00 90 PHE A CA 1
ATOM 773 C C . PHE A 1 90 ? -14.221 -0.117 -10.310 1.00 94.00 90 PHE A C 1
ATOM 775 O O . PHE A 1 90 ? -13.294 0.516 -10.808 1.00 94.00 90 PHE A O 1
ATOM 782 N N . LYS A 1 91 ? -15.420 0.440 -10.088 1.00 93.88 91 LYS A N 1
ATOM 783 C CA . LYS A 1 91 ? -15.725 1.846 -10.407 1.00 93.88 91 LYS A CA 1
ATOM 784 C C . LYS A 1 91 ? -14.831 2.824 -9.644 1.00 93.88 91 LYS A C 1
ATOM 786 O O . LYS A 1 91 ? -14.370 3.791 -10.235 1.00 93.88 91 LYS A O 1
ATOM 791 N N . GLU A 1 92 ? -14.571 2.583 -8.361 1.00 91.75 92 GLU A N 1
ATOM 792 C CA . GLU A 1 92 ? -13.681 3.428 -7.552 1.00 91.75 92 GLU A CA 1
ATOM 793 C C . GLU A 1 92 ? -12.254 3.451 -8.109 1.00 91.75 92 GLU A C 1
ATOM 795 O O . GLU A 1 92 ? -11.661 4.518 -8.226 1.00 91.75 92 GLU A O 1
ATOM 800 N N . ILE A 1 93 ? -11.722 2.290 -8.505 1.00 93.44 93 ILE A N 1
ATOM 801 C CA . ILE A 1 93 ? -10.391 2.183 -9.118 1.00 93.44 93 ILE A CA 1
ATOM 802 C C . ILE A 1 93 ? -10.353 2.897 -10.473 1.00 93.44 93 ILE A C 1
ATOM 804 O O . ILE A 1 93 ? -9.390 3.603 -10.761 1.00 93.44 93 ILE A O 1
ATOM 808 N N . MET A 1 94 ? -11.391 2.740 -11.299 1.00 92.88 94 MET A N 1
ATOM 809 C CA . MET A 1 94 ? -11.473 3.405 -12.606 1.00 92.88 94 MET A CA 1
ATOM 810 C C . MET A 1 94 ? -11.614 4.928 -12.496 1.00 92.88 94 MET A C 1
ATOM 812 O O . MET A 1 94 ? -11.163 5.643 -13.385 1.00 92.88 94 MET A O 1
ATOM 816 N N . ASN A 1 95 ? -12.198 5.420 -11.402 1.00 93.25 95 ASN A N 1
ATOM 817 C CA . ASN A 1 95 ? -12.351 6.846 -11.099 1.00 93.25 95 ASN A CA 1
ATOM 818 C C . ASN A 1 95 ? -11.200 7.405 -10.242 1.00 93.25 95 ASN A C 1
ATOM 820 O O . ASN A 1 95 ? -11.350 8.465 -9.628 1.00 93.25 95 ASN A O 1
ATOM 824 N N . PHE A 1 96 ? -10.078 6.686 -10.170 1.00 92.12 96 PHE A N 1
ATOM 825 C CA . PHE A 1 96 ? -8.871 7.117 -9.476 1.00 92.12 96 PHE A CA 1
ATOM 826 C C . PHE A 1 96 ? -8.432 8.521 -9.917 1.00 92.12 96 PHE A C 1
ATOM 828 O O . PHE A 1 96 ? -8.388 8.827 -11.110 1.00 92.12 96 PHE A O 1
ATOM 835 N N . ASN A 1 97 ? -8.027 9.346 -8.950 1.00 90.31 97 ASN A N 1
ATOM 836 C CA . ASN A 1 97 ? -7.550 10.701 -9.192 1.00 90.31 97 ASN A CA 1
ATOM 837 C C . ASN A 1 97 ? -6.082 10.876 -8.806 1.00 90.31 97 ASN A C 1
ATOM 839 O O . ASN A 1 97 ? -5.640 10.537 -7.701 1.00 90.31 97 ASN A O 1
ATOM 843 N N . ILE A 1 98 ? -5.330 11.519 -9.699 1.00 88.81 98 ILE A N 1
ATOM 844 C CA . ILE A 1 98 ? -3.969 11.956 -9.396 1.00 88.81 98 ILE A CA 1
ATOM 845 C C . ILE A 1 98 ? -4.042 13.021 -8.300 1.00 88.81 98 ILE A C 1
ATOM 847 O O . ILE A 1 98 ? -4.698 14.053 -8.437 1.00 88.81 98 ILE A O 1
ATOM 851 N N . THR A 1 99 ? -3.371 12.747 -7.188 1.00 83.19 99 THR A N 1
ATOM 852 C CA . THR A 1 99 ? -3.333 13.622 -6.019 1.00 83.19 99 THR A CA 1
ATOM 853 C C . THR A 1 99 ? -2.048 14.439 -6.039 1.00 83.19 99 THR A C 1
ATOM 855 O O . THR A 1 99 ? -0.982 13.932 -6.384 1.00 83.19 99 THR A O 1
ATOM 858 N N . ASP A 1 100 ? -2.130 15.704 -5.622 1.00 79.94 100 ASP A N 1
ATOM 859 C CA . ASP A 1 100 ? -0.948 16.547 -5.432 1.00 79.94 100 ASP A CA 1
ATOM 860 C C . ASP A 1 100 ? 0.049 15.876 -4.468 1.00 79.94 100 ASP A C 1
ATOM 862 O O . ASP A 1 100 ? -0.299 15.509 -3.338 1.00 79.94 100 ASP A O 1
ATOM 866 N N . LYS A 1 101 ? 1.308 15.760 -4.908 1.00 75.38 101 LYS A N 1
ATOM 867 C CA . LYS A 1 101 ? 2.424 15.201 -4.136 1.00 75.38 101 LYS A CA 1
ATOM 868 C C . LYS A 1 101 ? 2.556 15.854 -2.760 1.00 75.38 101 LYS A C 1
ATOM 870 O O . LYS A 1 101 ? 2.868 15.158 -1.799 1.00 75.38 101 LYS A O 1
ATOM 875 N N . ASN A 1 102 ? 2.252 17.146 -2.638 1.00 78.12 102 ASN A N 1
ATOM 876 C CA . ASN A 1 102 ? 2.331 17.877 -1.370 1.00 78.12 102 ASN A CA 1
ATOM 877 C C . ASN A 1 102 ? 1.326 17.381 -0.321 1.00 78.12 102 ASN A C 1
ATOM 879 O O . ASN A 1 102 ? 1.539 17.557 0.878 1.00 78.12 102 ASN A O 1
ATOM 883 N N . LYS A 1 103 ? 0.234 16.742 -0.755 1.00 79.06 103 LYS A N 1
ATOM 884 C CA . LYS A 1 103 ? -0.769 16.159 0.142 1.00 79.06 103 LYS A CA 1
ATOM 885 C C . LYS A 1 103 ? -0.458 14.706 0.503 1.00 79.06 103 LYS A C 1
ATOM 887 O O . LYS A 1 103 ? -1.124 14.140 1.373 1.00 79.06 103 LYS A O 1
ATOM 892 N N . MET A 1 104 ? 0.542 14.085 -0.132 1.00 82.38 104 MET A N 1
ATOM 893 C CA . MET A 1 104 ? 0.939 12.723 0.202 1.00 82.38 104 MET A CA 1
ATOM 894 C C . MET A 1 104 ? 1.565 12.669 1.593 1.00 82.38 104 MET A C 1
ATOM 896 O O . MET A 1 104 ? 2.602 13.253 1.893 1.00 82.38 104 MET A O 1
ATOM 900 N N . ILE A 1 105 ? 0.920 11.905 2.457 1.00 82.44 105 ILE A N 1
ATOM 901 C CA . ILE A 1 105 ? 1.369 11.652 3.819 1.00 82.44 105 ILE A CA 1
ATOM 902 C C . ILE A 1 105 ? 2.436 10.560 3.789 1.00 82.44 105 ILE A C 1
ATOM 904 O O . ILE A 1 105 ? 2.304 9.604 3.032 1.00 82.44 105 ILE A O 1
ATOM 908 N N . ASN A 1 106 ? 3.454 10.630 4.647 1.00 77.81 106 ASN A N 1
ATOM 909 C CA . ASN A 1 106 ? 4.389 9.518 4.787 1.00 77.81 106 ASN A CA 1
ATOM 910 C C . ASN A 1 106 ? 3.701 8.303 5.442 1.00 77.81 106 ASN A C 1
ATOM 912 O O . ASN A 1 106 ? 3.311 8.361 6.609 1.00 77.81 106 ASN A O 1
ATOM 916 N N . PHE A 1 107 ? 3.560 7.207 4.696 1.00 80.19 107 PHE A N 1
ATOM 917 C CA . PHE A 1 107 ? 3.121 5.911 5.208 1.00 80.19 107 PHE A CA 1
ATOM 918 C C . PHE A 1 107 ? 4.311 4.963 5.222 1.00 80.19 107 PHE A C 1
ATOM 920 O O . PHE A 1 107 ? 4.655 4.359 4.202 1.00 80.19 107 PHE A O 1
ATOM 927 N N . ASN A 1 108 ? 4.940 4.819 6.385 1.00 76.50 108 ASN A N 1
ATOM 928 C CA . ASN A 1 108 ? 6.052 3.898 6.552 1.00 76.50 108 ASN A CA 1
ATOM 929 C C . ASN A 1 108 ? 5.768 2.929 7.702 1.00 76.50 108 ASN A C 1
ATOM 931 O O . ASN A 1 108 ? 5.809 3.311 8.869 1.00 76.50 108 ASN A O 1
ATOM 935 N N . ILE A 1 109 ? 5.481 1.670 7.362 1.00 80.25 109 ILE A N 1
ATOM 936 C CA . ILE A 1 109 ? 5.507 0.560 8.315 1.00 80.25 109 ILE A CA 1
ATOM 937 C C . ILE A 1 109 ? 6.485 -0.484 7.806 1.00 80.25 109 ILE A C 1
ATOM 939 O O . ILE A 1 109 ? 6.241 -1.128 6.787 1.00 80.25 109 ILE A O 1
ATOM 943 N N . ASN A 1 110 ? 7.526 -0.704 8.604 1.00 79.94 110 ASN A N 1
ATOM 944 C CA . ASN A 1 110 ? 8.545 -1.725 8.386 1.00 79.94 110 ASN A CA 1
ATOM 945 C C . ASN A 1 110 ? 8.3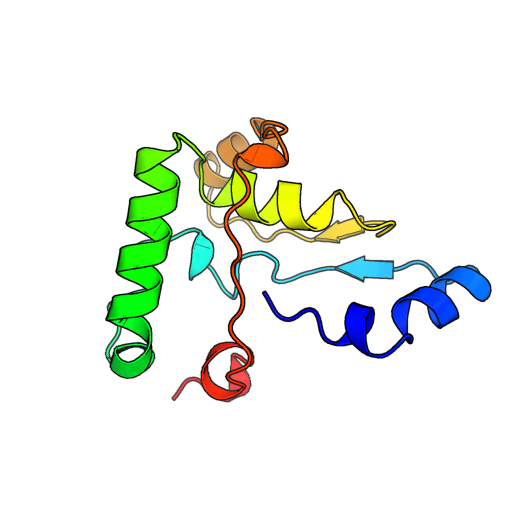97 -2.911 9.355 1.00 79.94 110 ASN A C 1
ATOM 947 O O . ASN A 1 110 ? 9.377 -3.552 9.721 1.00 79.94 110 ASN A O 1
ATOM 951 N N . ASP A 1 111 ? 7.168 -3.219 9.774 1.00 89.81 111 ASP A N 1
ATOM 952 C CA . ASP A 1 111 ? 6.869 -4.395 10.592 1.00 89.81 111 ASP A CA 1
ATOM 953 C C . ASP A 1 111 ? 6.484 -5.577 9.690 1.00 89.81 111 ASP A C 1
ATOM 955 O O . ASP A 1 111 ? 5.453 -5.552 9.010 1.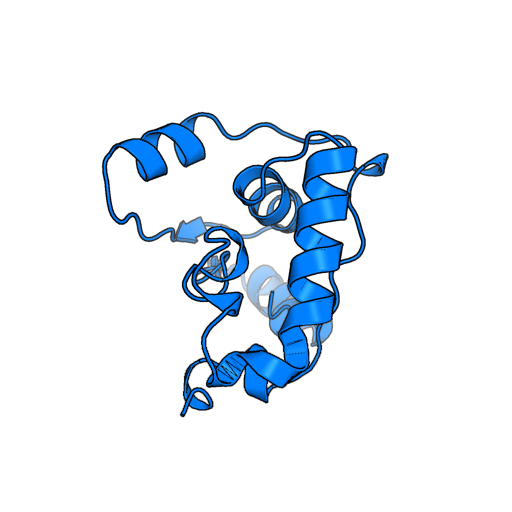00 89.81 111 ASP A O 1
ATOM 959 N N . THR A 1 112 ? 7.316 -6.619 9.659 1.00 89.12 112 THR A N 1
ATOM 960 C CA . THR A 1 112 ? 7.075 -7.831 8.858 1.00 89.12 112 THR A CA 1
ATOM 961 C C . THR A 1 112 ? 5.859 -8.614 9.331 1.00 89.12 112 THR A C 1
ATOM 963 O O . THR A 1 112 ? 5.221 -9.269 8.510 1.00 89.12 112 THR A O 1
ATOM 966 N N . LYS A 1 113 ? 5.473 -8.512 10.611 1.00 92.25 113 LYS A N 1
ATOM 967 C CA . LYS A 1 113 ? 4.240 -9.144 11.098 1.00 92.25 113 LYS A CA 1
ATOM 968 C C . LYS A 1 113 ? 3.003 -8.496 10.473 1.00 92.25 113 LYS A C 1
ATOM 970 O O . LYS A 1 113 ? 2.035 -9.186 10.202 1.00 92.25 113 LYS A O 1
ATOM 975 N N . LEU A 1 114 ? 3.052 -7.200 10.159 1.00 91.69 114 LEU A N 1
ATOM 976 C CA . LEU A 1 114 ? 1.966 -6.542 9.433 1.00 91.69 114 LEU A CA 1
ATOM 977 C C . LEU A 1 114 ? 2.080 -6.730 7.919 1.00 91.69 114 LEU A C 1
ATOM 979 O O . LEU A 1 114 ? 1.092 -6.998 7.250 1.00 91.69 114 LEU A O 1
ATOM 983 N N . THR A 1 115 ? 3.273 -6.521 7.368 1.00 88.75 115 THR A N 1
ATOM 984 C CA . THR A 1 115 ? 3.464 -6.380 5.916 1.00 88.75 115 THR A CA 1
ATOM 985 C C . THR A 1 115 ? 3.510 -7.702 5.157 1.00 88.75 115 THR A C 1
ATOM 987 O O . THR A 1 115 ? 3.356 -7.693 3.936 1.00 88.75 115 THR A O 1
ATOM 990 N N . ASP A 1 116 ? 3.706 -8.820 5.855 1.00 89.56 116 ASP A N 1
ATOM 991 C CA . ASP A 1 116 ? 3.677 -10.161 5.284 1.00 89.56 116 ASP A CA 1
ATOM 992 C C . ASP A 1 116 ? 2.421 -10.907 5.764 1.00 89.56 116 ASP A C 1
ATOM 994 O O . ASP A 1 116 ? 2.369 -11.327 6.924 1.00 89.56 116 ASP A O 1
ATOM 998 N N . PRO A 1 117 ? 1.419 -11.104 4.886 1.00 88.88 117 PRO A N 1
ATOM 999 C CA . PRO A 1 117 ? 0.180 -11.795 5.231 1.00 88.88 117 PRO A CA 1
ATOM 1000 C C . PRO A 1 117 ? 0.375 -13.219 5.757 1.00 88.88 117 PRO A C 1
ATOM 1002 O O . PRO A 1 117 ? -0.484 -13.725 6.469 1.00 88.88 117 PRO A O 1
ATOM 1005 N N . ARG A 1 118 ? 1.512 -13.867 5.468 1.00 89.69 118 ARG A N 1
ATOM 1006 C CA . ARG A 1 118 ? 1.823 -15.210 5.990 1.00 89.69 118 ARG A CA 1
ATOM 1007 C C . ARG A 1 118 ? 2.015 -15.222 7.508 1.00 89.69 118 ARG A C 1
ATOM 1009 O O . ARG A 1 118 ? 1.950 -16.279 8.128 1.00 89.69 118 ARG A O 1
ATOM 1016 N N . ASN A 1 119 ? 2.252 -14.056 8.111 1.00 90.75 119 ASN A N 1
ATOM 1017 C CA . ASN A 1 119 ? 2.384 -13.907 9.557 1.00 90.75 119 ASN A CA 1
ATOM 1018 C C . ASN A 1 119 ? 1.043 -13.662 10.264 1.00 90.75 119 ASN A C 1
ATOM 1020 O O . ASN A 1 119 ? 1.034 -13.575 11.496 1.00 90.75 119 ASN A O 1
ATOM 1024 N N . TRP A 1 120 ? -0.062 -13.510 9.526 1.00 91.19 120 TRP A N 1
ATOM 1025 C CA . TRP A 1 120 ? -1.376 -13.201 10.085 1.00 91.19 120 TRP A CA 1
ATOM 1026 C C . TRP A 1 120 ? -2.015 -14.470 10.657 1.00 91.19 120 TRP A C 1
ATOM 1028 O O . TRP A 1 120 ? -2.373 -15.371 9.904 1.00 91.19 120 TRP A O 1
ATOM 1038 N N . LYS A 1 121 ? -2.083 -14.557 11.992 1.00 81.69 121 LYS A N 1
ATOM 1039 C CA . LYS A 1 121 ? -2.524 -15.734 12.761 1.00 81.69 121 LYS A CA 1
ATOM 1040 C C . LYS A 1 121 ? -3.530 -15.355 13.837 1.00 81.69 121 LYS A C 1
ATOM 1042 O O . LYS A 1 121 ? -3.242 -14.393 14.580 1.00 81.69 121 LYS A O 1
#

Radius of gyration: 15.02 Å; chains: 1; bounding box: 37×34×37 Å